Protein AF-A0A8X8WSG0-F1 (afdb_monomer_lite)

Foldseek 3Di:
DVPDPCPPDDDLLSVLLVLLVVLLVLLVVLLVVLVVDPDPVCVPLSVQLNVLSVLLNVLSVVCSVCVVPDDPVNLVVNLVSLVSSLVSLVVSVVSQVVDPPRDDDPSSVVSSVVSSVSSVVSSVSSPDD

Radius of gyration: 15.58 Å; chains: 1; bounding box: 39×28×44 Å

Secondary structure (DSSP, 8-state):
-TTSGGGGS--HHHHHHHHHHHHHHHHHHHHHHHHH---GGGHHHHHHHHHHHHHHHHHHHHHHHHGGG--HHHHHHHHHHHHHHHHHHHHHHHHHHSSTT----HHHHHHHHHHHHHHHHHHHHHT--

pLDDT: mean 85.22, std 12.29, range [49.19, 97.75]

InterPro domains:
  IPR006501 Pectinesterase inhibitor domain [PF04043] (3-109)
  IPR006501 Pectinesterase inhibitor domain [TIGR01614] (2-112)
  IPR035513 Invertase/pectin methylesterase inhibitor domain superfamily [G3DSA:1.20.140.40] (1-128)
  IPR035513 Invertase/pectin methylesterase inhibitor domain superfamily [SSF101148] (2-125)

Structure (mmCIF, N/CA/C/O backbone):
data_AF-A0A8X8WSG0-F1
#
_entry.id   AF-A0A8X8WSG0-F1
#
loop_
_atom_site.group_PDB
_atom_site.id
_atom_site.type_symbol
_atom_site.label_atom_id
_atom_site.label_alt_id
_atom_site.label_comp_id
_atom_site.label_asym_id
_atom_site.label_entity_id
_atom_site.label_seq_id
_atom_site.pdbx_PDB_ins_code
_atom_site.Cartn_x
_atom_site.Cartn_y
_atom_site.Cartn_z
_atom_site.occupancy
_atom_site.B_iso_or_equiv
_atom_site.auth_seq_id
_atom_site.auth_comp_id
_atom_site.auth_asym_id
_atom_site.auth_atom_id
_atom_site.pdbx_PDB_model_num
ATOM 1 N N . MET A 1 1 ? 3.744 -13.559 -6.795 1.00 54.59 1 MET A N 1
ATOM 2 C CA . MET A 1 1 ? 4.193 -13.413 -8.202 1.00 54.59 1 MET A CA 1
ATOM 3 C C . MET A 1 1 ? 4.028 -14.684 -9.024 1.00 54.59 1 MET A C 1
ATOM 5 O O . MET A 1 1 ? 3.449 -14.584 -10.091 1.00 54.59 1 MET A O 1
ATOM 9 N N . ARG A 1 2 ? 4.428 -15.866 -8.525 1.00 54.53 2 ARG A N 1
ATOM 10 C CA . ARG A 1 2 ? 4.221 -17.170 -9.200 1.00 54.53 2 ARG A CA 1
ATOM 11 C C . ARG A 1 2 ? 2.777 -17.494 -9.626 1.00 54.53 2 ARG A C 1
ATOM 13 O O . ARG A 1 2 ? 2.588 -18.362 -10.464 1.00 54.53 2 ARG A O 1
ATOM 20 N N . SER A 1 3 ? 1.783 -16.824 -9.049 1.00 59.84 3 SER A N 1
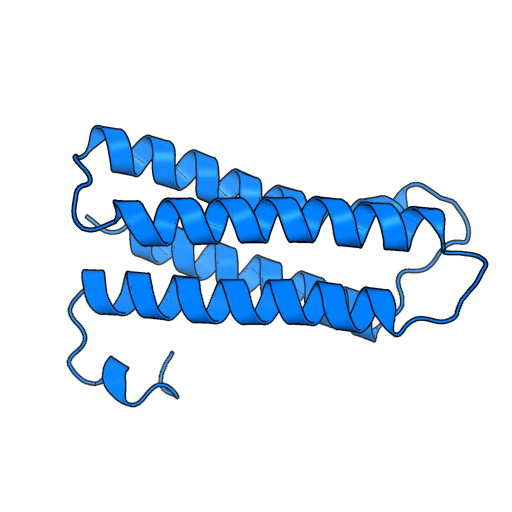ATOM 21 C CA . SER A 1 3 ? 0.363 -17.032 -9.349 1.00 59.84 3 SER A CA 1
ATOM 22 C C . SER A 1 3 ? -0.135 -16.275 -10.588 1.00 59.84 3 SER A C 1
ATOM 24 O O . SER A 1 3 ? -1.262 -16.514 -11.006 1.00 59.84 3 SER A O 1
ATOM 26 N N . ASP A 1 4 ? 0.655 -15.353 -11.159 1.00 51.19 4 ASP A N 1
ATOM 27 C CA . ASP A 1 4 ? 0.292 -14.677 -12.411 1.00 51.19 4 ASP A CA 1
ATOM 28 C C . ASP A 1 4 ? 0.847 -15.485 -13.599 1.00 51.19 4 ASP A C 1
ATOM 30 O O . ASP A 1 4 ? 2.070 -15.639 -13.695 1.00 51.19 4 ASP A O 1
ATOM 34 N N . PRO A 1 5 ? 0.003 -15.993 -14.514 1.00 58.38 5 PRO A N 1
ATOM 35 C CA . PRO A 1 5 ? 0.452 -16.781 -15.664 1.00 58.38 5 PRO A CA 1
ATOM 36 C C . PRO A 1 5 ? 1.382 -16.001 -16.604 1.00 58.38 5 PRO A C 1
ATOM 38 O O . PRO A 1 5 ? 2.162 -16.607 -17.332 1.00 58.38 5 PRO A O 1
ATOM 41 N N . ARG A 1 6 ? 1.380 -14.663 -16.547 1.00 56.78 6 ARG A N 1
ATOM 42 C CA . ARG A 1 6 ? 2.304 -13.812 -17.312 1.00 56.78 6 ARG A CA 1
ATOM 43 C C . ARG A 1 6 ? 3.723 -13.814 -16.747 1.00 56.78 6 ARG A C 1
ATOM 45 O O . ARG A 1 6 ? 4.629 -13.342 -17.414 1.00 56.78 6 ARG A O 1
ATOM 52 N N . SER A 1 7 ? 3.935 -14.336 -15.537 1.00 59.66 7 SER A N 1
ATOM 53 C CA . SER A 1 7 ? 5.243 -14.329 -14.869 1.00 59.66 7 SER A CA 1
ATOM 54 C C . SER A 1 7 ? 6.237 -15.368 -15.401 1.00 59.66 7 SER A C 1
ATOM 56 O O . SER A 1 7 ? 7.412 -15.287 -15.056 1.00 59.66 7 SER A O 1
ATOM 58 N N . HIS A 1 8 ? 5.799 -16.330 -16.226 1.00 49.19 8 HIS A N 1
ATOM 59 C CA . HIS A 1 8 ? 6.638 -17.462 -16.643 1.00 49.19 8 HIS A CA 1
ATOM 60 C C . HIS A 1 8 ? 7.737 -17.081 -17.657 1.00 49.19 8 HIS A C 1
ATOM 62 O O . HIS A 1 8 ? 8.776 -17.730 -17.683 1.00 49.19 8 HIS A O 1
ATOM 68 N N . GLU A 1 9 ? 7.551 -15.985 -18.406 1.00 59.09 9 GLU A N 1
ATOM 69 C CA . GLU A 1 9 ? 8.529 -15.417 -19.360 1.00 59.09 9 GLU A CA 1
ATOM 70 C C . GLU A 1 9 ? 8.612 -13.877 -19.274 1.00 59.09 9 GLU A C 1
ATOM 72 O O . GLU A 1 9 ? 9.043 -13.197 -20.206 1.00 59.09 9 GLU A O 1
ATOM 77 N N . ALA A 1 10 ? 8.153 -13.289 -18.165 1.00 62.22 10 ALA A N 1
ATOM 78 C CA . ALA A 1 10 ? 8.058 -11.839 -18.049 1.00 62.22 10 ALA A CA 1
ATOM 79 C C . ALA A 1 10 ? 9.440 -11.166 -18.096 1.00 62.22 10 ALA A C 1
ATOM 81 O O . ALA A 1 10 ? 10.319 -11.447 -17.279 1.00 62.22 10 ALA A O 1
ATOM 82 N N . THR A 1 11 ? 9.590 -10.194 -19.001 1.00 72.88 11 THR A N 1
ATOM 83 C CA . THR A 1 11 ? 10.676 -9.209 -18.931 1.00 72.88 11 THR A CA 1
ATOM 84 C C . THR A 1 11 ? 10.586 -8.413 -17.626 1.00 72.88 11 THR A C 1
ATOM 86 O O . THR A 1 11 ? 9.517 -8.331 -17.016 1.00 72.88 11 THR A O 1
ATOM 89 N N . LEU A 1 12 ? 11.685 -7.772 -17.210 1.00 73.44 12 LEU A N 1
ATOM 90 C CA . LEU A 1 12 ? 11.694 -6.928 -16.008 1.00 73.44 12 LEU A CA 1
ATOM 91 C C . LEU A 1 12 ? 10.579 -5.866 -16.049 1.00 73.44 12 LEU A C 1
ATOM 93 O O . LEU A 1 12 ? 9.812 -5.768 -15.098 1.00 73.44 12 LEU A O 1
ATOM 97 N N . GLY A 1 13 ? 10.387 -5.195 -17.191 1.00 74.38 13 GLY A N 1
ATOM 98 C CA . GLY A 1 13 ? 9.287 -4.239 -17.377 1.00 74.38 13 GLY A CA 1
ATOM 99 C C . GLY A 1 13 ? 7.889 -4.861 -17.262 1.00 74.38 13 GLY A C 1
ATOM 100 O O . GLY A 1 13 ? 6.969 -4.257 -16.713 1.00 74.38 13 GLY A O 1
ATOM 101 N N . THR A 1 14 ? 7.714 -6.110 -17.704 1.00 81.06 14 THR A N 1
ATOM 102 C CA . THR A 1 14 ? 6.448 -6.838 -17.510 1.00 81.06 14 THR A CA 1
ATOM 103 C C . THR A 1 14 ? 6.225 -7.171 -16.031 1.00 81.06 14 THR A C 1
ATOM 105 O O . THR A 1 14 ? 5.110 -7.024 -15.532 1.00 81.06 14 THR A O 1
ATOM 108 N N . LEU A 1 15 ? 7.276 -7.564 -15.301 1.00 82.62 15 LEU A N 1
ATOM 109 C CA . LEU A 1 15 ? 7.216 -7.800 -13.853 1.00 82.62 15 LEU A CA 1
ATOM 110 C C . LEU A 1 15 ? 6.909 -6.521 -13.065 1.00 82.62 15 LEU A C 1
ATOM 112 O O . LEU A 1 15 ? 6.136 -6.590 -12.111 1.00 82.62 15 LEU A O 1
ATOM 116 N N . GLU A 1 16 ? 7.459 -5.375 -13.470 1.00 83.50 16 GLU A N 1
ATOM 117 C CA . GLU A 1 16 ? 7.169 -4.058 -12.883 1.00 83.50 16 GLU A CA 1
ATOM 118 C C . GLU A 1 16 ? 5.695 -3.667 -13.069 1.00 83.50 16 GLU A C 1
ATOM 120 O O . GLU A 1 16 ? 5.013 -3.276 -12.124 1.00 83.50 16 GLU A O 1
ATOM 125 N N . GLN A 1 17 ? 5.145 -3.851 -14.270 1.00 85.50 17 GLN A N 1
ATOM 126 C CA . GLN A 1 17 ? 3.729 -3.567 -14.530 1.00 85.50 17 GLN A CA 1
ATOM 127 C C . GLN A 1 17 ? 2.790 -4.509 -13.760 1.00 85.50 17 GLN A C 1
ATOM 129 O O . GLN A 1 17 ? 1.756 -4.088 -13.221 1.00 85.50 17 GLN A O 1
ATOM 134 N N . ILE A 1 18 ? 3.150 -5.794 -13.678 1.00 88.38 18 ILE A N 1
ATOM 135 C CA . ILE A 1 18 ? 2.407 -6.785 -12.891 1.00 88.38 18 ILE A CA 1
ATOM 136 C C . ILE A 1 18 ? 2.450 -6.419 -11.405 1.00 88.38 18 ILE A C 1
ATOM 138 O O . ILE A 1 18 ? 1.403 -6.409 -10.754 1.00 88.38 18 ILE A O 1
ATOM 142 N N . SER A 1 19 ? 3.626 -6.089 -10.864 1.00 91.12 19 SER A N 1
ATOM 143 C CA . SER A 1 19 ? 3.789 -5.761 -9.445 1.00 91.12 19 SER A CA 1
ATOM 144 C C . SER A 1 19 ? 2.981 -4.526 -9.057 1.00 91.12 19 SER A C 1
ATOM 146 O O . SER A 1 19 ? 2.260 -4.569 -8.061 1.00 91.12 19 SER A O 1
ATOM 148 N N . ILE A 1 20 ? 2.993 -3.474 -9.880 1.00 92.19 20 ILE A N 1
ATOM 149 C CA . ILE A 1 20 ? 2.201 -2.255 -9.652 1.00 92.19 20 ILE A CA 1
ATOM 150 C C . ILE A 1 20 ? 0.712 -2.541 -9.689 1.00 92.19 20 ILE A C 1
ATOM 152 O O . ILE A 1 20 ? -0.045 -2.024 -8.866 1.00 92.19 20 ILE A O 1
ATOM 156 N N . THR A 1 21 ? 0.273 -3.378 -10.627 1.00 94.00 21 THR A N 1
ATOM 157 C CA . THR A 1 21 ? -1.135 -3.768 -10.713 1.00 94.00 21 THR A CA 1
ATOM 158 C C . THR A 1 21 ? -1.573 -4.490 -9.442 1.00 94.00 21 THR A C 1
ATOM 160 O O . THR A 1 21 ? -2.611 -4.14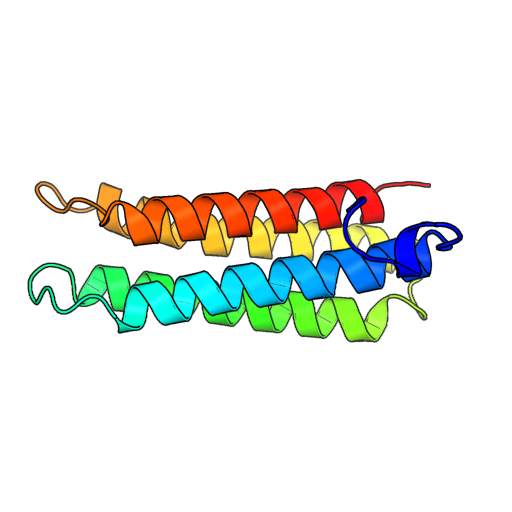5 -8.875 1.00 94.00 21 THR A O 1
ATOM 163 N N . ILE A 1 22 ? -0.766 -5.439 -8.962 1.00 93.81 22 ILE A N 1
ATOM 164 C CA . ILE A 1 22 ? -1.035 -6.190 -7.731 1.00 93.81 22 ILE A CA 1
ATOM 165 C C . ILE A 1 22 ? -1.039 -5.256 -6.512 1.00 93.81 22 ILE A C 1
ATOM 167 O O . ILE A 1 22 ? -1.993 -5.281 -5.735 1.00 93.81 22 ILE A O 1
ATOM 171 N N . ALA A 1 23 ? -0.029 -4.392 -6.369 1.00 95.94 23 ALA A N 1
ATOM 172 C CA . ALA A 1 23 ? 0.049 -3.424 -5.277 1.00 95.94 23 ALA A CA 1
ATOM 173 C C . ALA A 1 23 ? -1.172 -2.495 -5.267 1.00 95.94 23 ALA A C 1
ATOM 175 O O . ALA A 1 23 ? -1.819 -2.322 -4.239 1.00 95.94 23 ALA A O 1
ATOM 176 N N . LYS A 1 24 ? -1.573 -1.975 -6.431 1.00 96.56 24 LYS A N 1
ATOM 177 C CA . LYS A 1 24 ? -2.754 -1.114 -6.556 1.00 96.56 24 LYS A CA 1
ATOM 178 C C . LYS A 1 24 ? -4.041 -1.823 -6.147 1.00 96.56 24 LYS A C 1
ATOM 180 O O . LYS A 1 24 ? -4.894 -1.210 -5.508 1.00 96.56 24 LYS A O 1
ATOM 185 N N . VAL A 1 25 ? -4.213 -3.086 -6.536 1.00 97.25 25 VAL A N 1
ATOM 186 C CA . VAL A 1 25 ? -5.376 -3.884 -6.122 1.00 97.25 25 VAL A CA 1
ATOM 187 C C . VAL A 1 25 ? -5.393 -4.055 -4.605 1.00 97.25 25 VAL A C 1
ATOM 189 O O . VAL A 1 25 ? -6.447 -3.875 -4.001 1.00 97.25 25 VAL A O 1
ATOM 192 N N . ALA A 1 26 ? -4.243 -4.317 -3.984 1.00 97.69 26 ALA A N 1
ATOM 193 C CA . ALA A 1 26 ? -4.148 -4.433 -2.533 1.00 97.69 26 ALA A CA 1
ATOM 194 C C . ALA A 1 26 ? -4.495 -3.120 -1.817 1.00 97.69 26 ALA A C 1
ATOM 196 O O . ALA A 1 26 ? -5.337 -3.135 -0.927 1.00 97.69 26 ALA A O 1
ATOM 197 N N . VAL A 1 27 ? -3.958 -1.977 -2.260 1.00 97.62 27 VAL A N 1
ATOM 198 C CA . VAL A 1 27 ? -4.298 -0.669 -1.665 1.00 97.62 27 VAL A CA 1
ATOM 199 C C . VAL A 1 27 ? -5.792 -0.353 -1.829 1.00 97.62 27 VAL A C 1
ATOM 201 O O . VAL A 1 27 ? -6.442 0.125 -0.901 1.00 97.62 27 VAL A O 1
ATOM 204 N N . LYS A 1 28 ? -6.387 -0.670 -2.988 1.00 97.75 28 LYS A N 1
ATOM 205 C CA . LYS A 1 28 ? -7.842 -0.547 -3.190 1.00 97.75 28 LYS A CA 1
ATOM 206 C C . LYS A 1 28 ? -8.633 -1.451 -2.248 1.00 97.75 28 LYS A C 1
ATOM 208 O O . LYS A 1 28 ? -9.693 -1.046 -1.777 1.00 97.75 28 LYS A O 1
ATOM 213 N N . ASN A 1 29 ? -8.135 -2.654 -1.975 1.00 96.88 29 ASN A N 1
ATOM 214 C CA . ASN A 1 29 ? -8.752 -3.547 -1.007 1.00 96.88 29 ASN A CA 1
ATOM 215 C C . ASN A 1 29 ? -8.720 -2.941 0.401 1.00 96.88 29 ASN A C 1
ATOM 217 O O . ASN A 1 29 ? -9.751 -2.937 1.061 1.00 96.88 29 ASN A O 1
ATOM 221 N N . THR A 1 30 ? -7.605 -2.333 0.817 1.00 96.69 30 THR A N 1
ATOM 222 C CA . THR A 1 30 ? -7.514 -1.594 2.089 1.00 96.69 30 THR A CA 1
ATOM 223 C C . THR A 1 30 ? -8.575 -0.496 2.180 1.00 96.69 30 THR A C 1
ATOM 225 O O . THR A 1 30 ? -9.285 -0.413 3.177 1.00 96.69 30 THR A O 1
ATOM 228 N N . VAL A 1 31 ? -8.778 0.288 1.111 1.00 96.25 31 VAL A N 1
ATOM 229 C CA . VAL A 1 31 ? -9.855 1.298 1.049 1.00 96.25 31 VAL A CA 1
ATOM 230 C C . VAL A 1 31 ? -11.244 0.664 1.181 1.00 96.25 31 VAL A C 1
ATOM 232 O O . VAL A 1 31 ? -12.118 1.227 1.837 1.00 96.25 31 VAL A O 1
ATOM 235 N N . ASN A 1 32 ? -11.481 -0.487 0.554 1.00 95.69 32 ASN A N 1
ATOM 236 C CA . ASN A 1 32 ? -12.772 -1.171 0.638 1.00 95.69 32 ASN A CA 1
ATOM 237 C C . ASN A 1 32 ? -13.033 -1.731 2.041 1.00 95.69 32 ASN A C 1
ATOM 239 O O . ASN A 1 32 ? -14.148 -1.594 2.540 1.00 95.69 32 ASN A O 1
ATOM 243 N N . VAL A 1 33 ? -12.013 -2.299 2.689 1.00 94.50 33 VAL A N 1
ATOM 244 C CA . VAL A 1 33 ? -12.094 -2.751 4.083 1.00 94.50 33 VAL A CA 1
ATOM 245 C C . VAL A 1 33 ? -12.372 -1.563 5.003 1.00 94.50 33 VAL A C 1
ATOM 247 O O . VAL A 1 33 ? -13.323 -1.622 5.779 1.00 94.50 33 VAL A O 1
ATOM 250 N N . ALA A 1 34 ? -11.648 -0.450 4.840 1.00 92.44 34 ALA A N 1
ATOM 251 C CA . ALA A 1 34 ? -11.875 0.787 5.590 1.00 92.44 34 ALA A CA 1
ATOM 252 C C . ALA A 1 34 ? -13.335 1.262 5.489 1.00 92.44 34 ALA A C 1
ATOM 254 O O . ALA A 1 34 ? -13.975 1.523 6.501 1.00 92.44 34 ALA A O 1
ATOM 255 N N . LYS A 1 35 ? -13.904 1.278 4.275 1.00 91.25 35 LYS A N 1
ATOM 256 C CA . LYS A 1 35 ? -15.317 1.633 4.040 1.00 91.25 35 LYS A CA 1
ATOM 257 C C . LYS A 1 35 ? -16.319 0.663 4.668 1.00 91.25 35 LYS A C 1
ATOM 259 O O . LYS A 1 35 ? -17.458 1.046 4.914 1.00 91.25 35 LYS A O 1
ATOM 264 N N . SER A 1 36 ? -15.940 -0.603 4.833 1.00 90.94 36 SER A N 1
ATOM 265 C CA . SER A 1 36 ? -16.828 -1.644 5.362 1.00 90.94 36 SER A CA 1
ATOM 266 C C . SER A 1 36 ? -16.949 -1.612 6.887 1.00 90.94 36 SER A C 1
ATOM 268 O O . SER A 1 36 ? -17.902 -2.170 7.437 1.00 90.94 36 SER A O 1
ATOM 270 N N . ILE A 1 37 ? -16.017 -0.937 7.565 1.00 88.75 37 ILE A N 1
ATOM 271 C CA . ILE A 1 37 ? -16.027 -0.778 9.016 1.00 88.75 37 ILE A CA 1
ATOM 272 C C . ILE A 1 37 ? -17.135 0.207 9.397 1.00 88.75 37 ILE A C 1
ATOM 274 O O . ILE A 1 37 ? -17.158 1.354 8.959 1.00 88.75 37 ILE A O 1
ATOM 278 N N . LYS A 1 38 ? -18.074 -0.263 10.222 1.00 74.44 38 LYS A N 1
ATOM 279 C CA . LYS A 1 38 ? -19.243 0.505 10.689 1.00 74.44 38 LYS A CA 1
ATOM 280 C C . LYS A 1 38 ? -19.037 1.170 12.054 1.00 74.44 38 LYS A C 1
ATOM 282 O O . LYS A 1 38 ? -19.995 1.683 12.625 1.00 74.44 38 LYS A O 1
ATOM 287 N N . ASP A 1 39 ? -17.827 1.104 12.596 1.00 72.12 39 ASP A N 1
ATOM 288 C CA . ASP A 1 39 ? -17.521 1.612 13.929 1.00 72.12 39 ASP A CA 1
ATOM 289 C C . ASP A 1 39 ? -17.450 3.146 13.932 1.00 72.12 39 ASP A C 1
ATOM 291 O O . ASP A 1 39 ? -16.615 3.744 13.252 1.00 72.12 39 ASP A O 1
ATOM 295 N N . LEU A 1 40 ? -18.350 3.776 14.694 1.00 64.62 40 LEU A N 1
ATOM 296 C CA . LEU A 1 40 ? -18.458 5.232 14.803 1.00 64.62 40 LEU A CA 1
ATOM 297 C C . LEU A 1 40 ? -17.288 5.853 15.578 1.00 64.62 40 LEU A C 1
ATOM 299 O O . LEU A 1 40 ? -16.987 7.027 15.357 1.00 64.62 40 LEU A O 1
ATOM 303 N N . ASN A 1 41 ? -16.620 5.077 16.439 1.00 72.88 41 ASN A N 1
ATOM 304 C CA . ASN A 1 41 ? -15.509 5.576 17.249 1.00 72.88 41 ASN A CA 1
ATOM 305 C C . ASN A 1 41 ? -14.260 5.857 16.405 1.00 72.88 41 ASN A C 1
ATOM 307 O O . ASN A 1 41 ? -13.511 6.761 16.732 1.00 72.88 41 ASN A O 1
ATOM 311 N N . ASN A 1 42 ? -14.104 5.158 15.277 1.00 74.12 42 ASN A N 1
ATOM 312 C CA . ASN A 1 42 ? -12.911 5.205 14.426 1.00 74.12 42 ASN A CA 1
ATOM 313 C C . ASN A 1 42 ? -13.097 6.052 13.147 1.00 74.12 42 ASN A C 1
ATOM 315 O O . ASN A 1 42 ? -12.407 5.870 12.140 1.00 74.12 42 ASN A O 1
ATOM 319 N N . THR A 1 43 ? -14.112 6.921 13.104 1.00 81.62 43 THR A N 1
ATOM 320 C CA . THR A 1 43 ? -14.510 7.616 11.863 1.00 81.62 43 THR A CA 1
ATOM 321 C C . THR A 1 43 ? -13.436 8.568 11.326 1.00 81.62 43 THR A C 1
ATOM 323 O O . THR A 1 43 ? -13.326 8.735 10.106 1.00 81.62 43 THR A O 1
ATOM 326 N N . GLY A 1 44 ? -12.619 9.161 12.202 1.00 88.50 44 GLY A N 1
ATOM 327 C CA . GLY A 1 44 ? -11.509 10.032 11.816 1.00 88.50 44 GLY A CA 1
ATOM 328 C C . GLY A 1 44 ? -10.347 9.248 11.207 1.00 88.50 44 GLY A C 1
ATOM 329 O O . GLY A 1 44 ? -9.872 9.569 10.117 1.00 88.50 44 GLY A O 1
ATOM 330 N N . GLU A 1 45 ? -9.953 8.170 11.866 1.00 90.75 45 GLU A N 1
ATOM 331 C CA . GLU A 1 45 ? -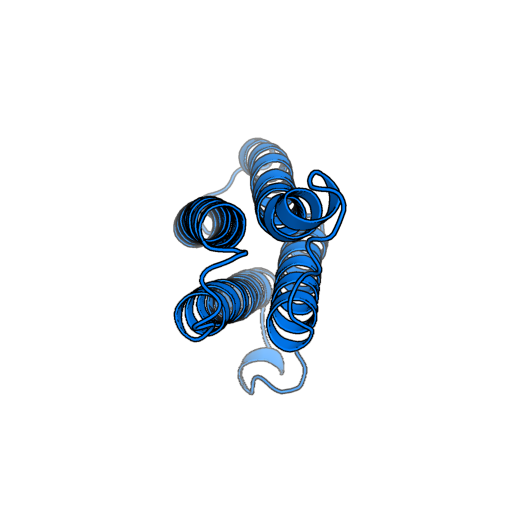8.833 7.288 11.540 1.00 90.75 45 GLU A CA 1
ATOM 332 C C . GLU A 1 45 ? -9.117 6.545 10.235 1.00 90.75 45 GLU A C 1
ATOM 334 O O . GLU A 1 45 ? -8.279 6.505 9.332 1.00 90.75 45 GLU A O 1
ATOM 339 N N . ILE A 1 46 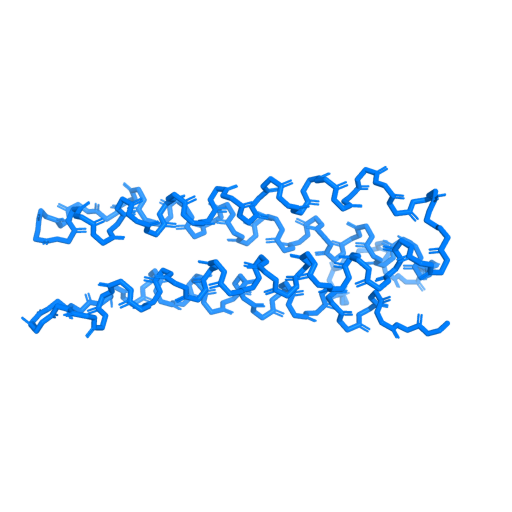? -10.349 6.049 10.070 1.00 92.00 46 ILE A N 1
ATOM 340 C CA . ILE A 1 46 ? -10.828 5.447 8.820 1.00 92.00 46 ILE A CA 1
ATOM 341 C C . ILE A 1 46 ? -10.749 6.462 7.672 1.00 92.00 46 ILE A C 1
ATOM 343 O O . ILE A 1 46 ? -10.290 6.122 6.577 1.00 92.00 46 ILE A O 1
ATOM 347 N N . SER A 1 47 ? -11.150 7.715 7.907 1.00 92.06 47 SER A N 1
ATOM 348 C CA . SER A 1 47 ? -11.082 8.781 6.898 1.00 92.06 47 SER A CA 1
ATOM 349 C C . SER A 1 47 ? -9.637 9.100 6.499 1.00 92.06 47 SER A C 1
ATOM 351 O O . SER A 1 47 ? -9.325 9.180 5.304 1.00 92.06 47 SER A O 1
ATOM 353 N N . VAL A 1 48 ? -8.729 9.206 7.477 1.00 93.56 48 VAL A N 1
ATOM 354 C CA . VAL A 1 48 ? -7.289 9.381 7.236 1.00 93.56 48 VAL A CA 1
ATOM 355 C C . VAL A 1 48 ? -6.744 8.208 6.430 1.00 93.56 48 VAL A C 1
ATOM 357 O O . VAL A 1 48 ? -6.156 8.438 5.372 1.00 93.56 48 VAL A O 1
ATOM 360 N N . CYS A 1 49 ? -7.013 6.972 6.858 1.00 94.12 49 CYS A N 1
ATOM 361 C CA . CYS A 1 49 ? -6.582 5.758 6.173 1.00 94.12 49 CYS A CA 1
ATOM 362 C C . CYS A 1 49 ? -7.037 5.733 4.706 1.00 94.12 49 CYS A C 1
ATOM 364 O O . CYS A 1 49 ? -6.237 5.502 3.796 1.00 94.12 49 CYS A O 1
ATOM 366 N N . MET A 1 50 ? -8.311 6.038 4.444 1.00 94.94 50 MET A N 1
ATOM 367 C CA . MET A 1 50 ? -8.837 6.117 3.082 1.00 94.94 50 MET A CA 1
ATOM 368 C C . MET A 1 50 ? -8.135 7.198 2.255 1.00 94.94 50 MET A C 1
ATOM 370 O O . MET A 1 50 ? -7.814 6.964 1.088 1.00 94.94 50 MET A O 1
ATOM 374 N N . LYS A 1 51 ? -7.885 8.376 2.838 1.00 96.31 51 LYS A N 1
ATOM 375 C CA . LYS A 1 51 ? -7.206 9.486 2.159 1.00 96.31 51 LYS A CA 1
ATOM 376 C C . LYS A 1 51 ? -5.785 9.102 1.752 1.00 96.31 51 LYS A C 1
ATOM 378 O O . LYS A 1 51 ? -5.436 9.253 0.583 1.00 96.31 51 LYS A O 1
ATOM 383 N N . VAL A 1 52 ? -4.987 8.580 2.679 1.00 97.19 52 VAL A N 1
ATOM 384 C CA . VAL A 1 52 ? -3.588 8.213 2.406 1.00 97.19 52 VAL A CA 1
ATOM 385 C C . VAL A 1 52 ? -3.485 7.021 1.448 1.00 97.19 52 VAL A C 1
ATOM 387 O O . VAL A 1 52 ? -2.653 7.034 0.543 1.00 97.19 52 VAL A O 1
ATOM 390 N N . CYS A 1 53 ? -4.403 6.052 1.529 1.00 97.06 53 CYS A N 1
ATOM 391 C CA . CYS A 1 53 ? -4.473 4.959 0.556 1.00 97.06 53 CYS A CA 1
ATOM 392 C C . CYS A 1 53 ? -4.835 5.450 -0.857 1.00 97.06 53 CYS A C 1
ATOM 394 O O . CYS A 1 53 ? -4.282 4.955 -1.837 1.00 97.06 53 CYS A O 1
ATOM 396 N N . ASN A 1 54 ? -5.725 6.440 -0.997 1.00 97.31 54 ASN A N 1
ATOM 397 C CA . ASN A 1 54 ? -6.022 7.029 -2.308 1.00 97.31 54 ASN A CA 1
ATOM 398 C C . ASN A 1 54 ? -4.805 7.758 -2.899 1.00 97.31 54 ASN A C 1
ATOM 400 O O . ASN A 1 54 ? -4.523 7.587 -4.082 1.00 97.31 54 ASN A O 1
ATOM 404 N N . ILE A 1 55 ? -4.028 8.470 -2.076 1.00 96.81 55 ILE A N 1
ATOM 405 C CA . ILE A 1 55 ? -2.765 9.087 -2.518 1.00 96.81 55 ILE A CA 1
ATOM 406 C C . ILE A 1 55 ? -1.785 8.011 -3.016 1.00 96.81 55 ILE A C 1
ATOM 408 O O . ILE A 1 55 ? -1.198 8.152 -4.089 1.00 96.81 55 ILE A O 1
ATOM 412 N N . ALA A 1 56 ? -1.647 6.897 -2.291 1.00 96.88 56 ALA A N 1
ATOM 413 C CA . ALA A 1 56 ? -0.814 5.777 -2.729 1.00 96.88 56 ALA A CA 1
ATOM 414 C C . ALA A 1 56 ? -1.303 5.159 -4.058 1.00 96.88 56 ALA A C 1
ATOM 416 O O . ALA A 1 56 ? -0.489 4.805 -4.912 1.00 96.88 56 ALA A O 1
ATOM 417 N N . ILE A 1 57 ? -2.621 5.070 -4.283 1.00 97.50 57 ILE A N 1
ATOM 418 C CA . ILE A 1 57 ? -3.195 4.629 -5.568 1.00 97.50 57 ILE A CA 1
ATOM 419 C C . ILE A 1 57 ? -2.808 5.582 -6.703 1.00 97.50 57 ILE A C 1
ATOM 421 O O . ILE A 1 57 ? -2.449 5.116 -7.788 1.00 97.50 57 ILE A O 1
ATOM 425 N N . ASP A 1 58 ? -2.875 6.892 -6.473 1.00 95.81 58 ASP A N 1
ATOM 426 C CA . ASP A 1 58 ? -2.521 7.899 -7.475 1.00 95.81 58 ASP A CA 1
ATOM 427 C C . ASP A 1 58 ? -1.038 7.826 -7.844 1.00 95.81 58 ASP A C 1
ATOM 429 O O . ASP A 1 58 ? -0.699 7.830 -9.031 1.00 95.81 58 ASP A O 1
ATOM 433 N N . ILE A 1 59 ? -0.165 7.631 -6.852 1.00 94.12 59 ILE A N 1
ATOM 434 C CA . ILE A 1 59 ? 1.262 7.371 -7.069 1.00 94.12 59 ILE A CA 1
ATOM 435 C C . ILE A 1 59 ? 1.466 6.122 -7.932 1.00 94.12 59 ILE A C 1
ATOM 437 O O . ILE A 1 59 ? 2.138 6.189 -8.962 1.00 94.12 59 ILE A O 1
ATOM 441 N N . LEU A 1 60 ? 0.858 4.990 -7.561 1.00 94.06 60 LEU A N 1
ATOM 442 C CA . LEU A 1 60 ? 0.998 3.734 -8.304 1.00 94.06 60 LEU A CA 1
ATOM 443 C C . LEU A 1 60 ? 0.482 3.859 -9.746 1.00 94.06 60 LEU A C 1
ATOM 445 O O . LEU A 1 60 ? 1.052 3.274 -10.666 1.00 94.06 60 LEU A O 1
ATOM 449 N N . ASN A 1 61 ? -0.581 4.636 -9.971 1.00 93.44 61 ASN A N 1
ATOM 450 C CA . ASN A 1 61 ? -1.069 4.932 -11.317 1.00 93.44 61 ASN A CA 1
ATOM 451 C C . ASN A 1 61 ? -0.098 5.815 -12.109 1.00 93.44 61 ASN A C 1
ATOM 453 O O . ASN A 1 61 ? 0.057 5.596 -13.310 1.00 93.44 61 ASN A O 1
ATOM 457 N N . SER A 1 62 ? 0.520 6.808 -11.467 1.00 90.25 62 SER A N 1
ATOM 458 C CA . SER A 1 62 ? 1.504 7.691 -12.098 1.00 90.25 62 SER A CA 1
ATOM 459 C C . SER A 1 62 ? 2.734 6.901 -12.543 1.00 90.25 62 SER A C 1
ATOM 461 O O . SER A 1 62 ? 3.055 6.881 -13.730 1.00 90.25 62 SER A O 1
ATOM 463 N N . VAL A 1 63 ? 3.330 6.138 -11.621 1.00 88.44 63 VAL A N 1
ATOM 464 C CA . VAL A 1 63 ? 4.494 5.278 -11.887 1.00 88.44 63 VAL A CA 1
ATOM 465 C C . VAL A 1 63 ? 4.183 4.242 -12.971 1.00 88.44 63 VAL A C 1
ATOM 467 O O . VAL A 1 63 ? 4.958 4.061 -13.909 1.00 88.44 63 VAL A O 1
ATOM 470 N N . GLY A 1 64 ? 3.001 3.619 -12.908 1.00 87.31 64 GLY A N 1
ATOM 471 C CA . GLY A 1 64 ? 2.530 2.670 -13.919 1.00 87.31 64 GLY A CA 1
ATOM 472 C C . GLY A 1 64 ? 2.536 3.227 -15.349 1.00 87.31 64 GLY A C 1
ATOM 473 O O . GLY A 1 64 ? 2.825 2.491 -16.292 1.00 87.31 64 GLY A O 1
ATOM 474 N N . LYS A 1 65 ? 2.240 4.522 -15.527 1.00 85.69 65 LYS A N 1
ATOM 475 C CA . LYS A 1 65 ? 2.197 5.178 -16.845 1.00 85.69 65 LYS A CA 1
ATOM 476 C C . LYS A 1 65 ? 3.580 5.535 -17.383 1.00 85.69 65 LYS A C 1
ATOM 478 O O . LYS A 1 65 ? 3.752 5.578 -18.597 1.00 85.69 65 LYS A O 1
ATOM 483 N N . THR A 1 66 ? 4.537 5.822 -16.507 1.00 81.19 66 THR A N 1
ATOM 484 C CA . THR A 1 66 ? 5.830 6.397 -16.900 1.00 81.19 66 THR A CA 1
ATOM 4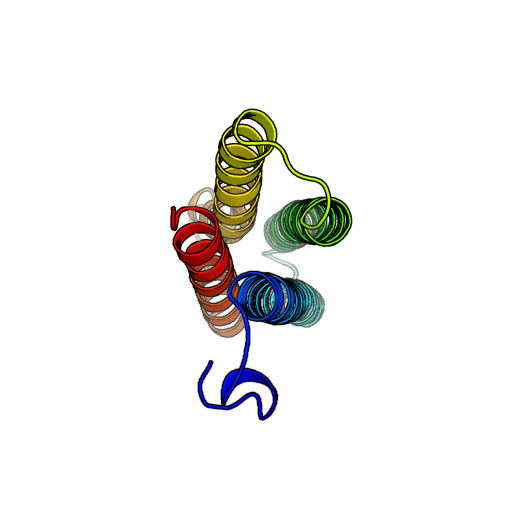85 C C . THR A 1 66 ? 6.946 5.365 -17.040 1.00 81.19 66 THR A C 1
ATOM 487 O O . THR A 1 66 ? 7.914 5.646 -17.737 1.00 81.19 66 THR A O 1
ATOM 490 N N . LEU A 1 67 ? 6.791 4.153 -16.491 1.00 77.50 67 LEU A N 1
ATOM 491 C CA . LEU A 1 67 ? 7.807 3.082 -16.495 1.00 77.50 67 LEU A CA 1
ATOM 492 C C . LEU A 1 67 ? 8.516 2.827 -17.826 1.00 77.50 67 LEU A C 1
ATOM 494 O O . LEU A 1 67 ? 9.733 2.685 -17.854 1.00 77.50 67 LEU A O 1
ATOM 498 N N . ASN A 1 68 ? 7.779 2.796 -18.936 1.00 70.88 68 ASN A N 1
ATOM 499 C CA . ASN A 1 68 ? 8.354 2.460 -20.244 1.00 70.88 68 ASN A CA 1
ATOM 500 C C . ASN A 1 68 ? 9.158 3.611 -20.878 1.00 70.88 68 ASN A C 1
ATOM 502 O O . ASN A 1 68 ? 9.700 3.450 -21.969 1.00 70.88 68 ASN A O 1
ATOM 506 N N . HIS A 1 69 ? 9.215 4.770 -20.221 1.00 70.56 69 HIS A N 1
ATOM 507 C CA . HIS A 1 69 ? 9.834 5.993 -20.731 1.00 70.56 69 HIS A CA 1
ATOM 508 C C . HIS A 1 69 ? 10.894 6.568 -19.781 1.00 70.56 69 HIS A C 1
ATOM 510 O O . HIS A 1 69 ? 11.380 7.670 -20.019 1.00 70.56 69 HIS A O 1
ATOM 516 N N . MET A 1 70 ? 11.252 5.842 -18.717 1.00 73.50 70 MET A N 1
ATOM 517 C CA . MET A 1 70 ? 12.143 6.344 -17.673 1.00 73.50 70 MET A CA 1
ATOM 518 C C . MET A 1 70 ? 13.620 6.299 -18.070 1.00 73.50 70 MET A C 1
ATOM 520 O O . MET A 1 70 ? 14.164 5.262 -18.455 1.00 73.50 70 MET A O 1
ATOM 524 N N . THR A 1 71 ? 14.292 7.429 -17.885 1.00 71.25 71 THR A N 1
ATOM 525 C CA . THR A 1 71 ? 15.747 7.522 -17.780 1.00 71.25 71 THR A CA 1
ATOM 526 C C . THR A 1 71 ? 16.222 7.017 -16.411 1.00 71.25 71 THR A C 1
ATOM 528 O O . THR A 1 71 ? 15.431 6.727 -15.514 1.00 71.25 71 THR A O 1
ATOM 531 N N . LYS A 1 72 ? 17.541 6.926 -16.204 1.00 68.56 72 LYS A N 1
ATOM 532 C CA . LYS A 1 72 ? 18.102 6.557 -14.894 1.00 68.56 72 LYS A CA 1
ATOM 533 C C . LYS A 1 72 ? 17.723 7.553 -13.785 1.00 68.56 72 LYS A C 1
ATOM 535 O O . LYS A 1 72 ? 17.466 7.121 -12.672 1.00 68.56 72 LYS A O 1
ATOM 540 N N . MET A 1 73 ? 17.659 8.850 -14.094 1.00 61.66 73 MET A N 1
ATOM 541 C CA . MET A 1 73 ? 17.240 9.885 -13.139 1.00 61.66 73 MET A CA 1
ATOM 542 C C . MET A 1 73 ? 15.768 9.704 -12.740 1.00 61.66 73 MET A C 1
ATOM 544 O O . MET A 1 73 ? 15.438 9.776 -11.562 1.00 61.66 73 MET A O 1
ATOM 548 N N . ASP A 1 74 ? 14.913 9.335 -13.699 1.00 78.50 74 ASP A N 1
ATOM 549 C CA . ASP A 1 74 ? 13.501 9.037 -13.430 1.00 78.50 74 ASP A CA 1
ATOM 550 C C . ASP A 1 74 ? 13.323 7.791 -12.546 1.00 78.50 74 ASP A C 1
ATOM 552 O O . ASP A 1 74 ? 12.336 7.685 -11.820 1.00 78.50 74 ASP A O 1
ATOM 556 N N . LYS A 1 75 ? 14.280 6.847 -12.569 1.00 77.31 75 LYS A N 1
ATOM 557 C CA . LYS A 1 75 ? 14.256 5.673 -11.681 1.00 77.31 75 LYS A CA 1
ATOM 558 C C . LYS A 1 75 ? 14.502 6.040 -10.217 1.00 77.31 75 LYS A C 1
ATOM 560 O O . LYS A 1 75 ? 13.841 5.466 -9.355 1.00 77.31 75 LYS A O 1
ATOM 565 N N . ASP A 1 76 ? 15.409 6.970 -9.927 1.00 81.44 76 ASP A N 1
ATOM 566 C CA . ASP A 1 76 ? 15.676 7.407 -8.549 1.00 81.44 76 ASP A CA 1
ATOM 567 C C . ASP A 1 76 ? 14.466 8.177 -7.987 1.00 81.44 76 ASP A C 1
ATOM 569 O O . ASP A 1 76 ? 13.981 7.874 -6.892 1.00 81.44 76 ASP A O 1
ATOM 573 N N . ASP A 1 77 ? 13.882 9.075 -8.786 1.00 84.12 77 ASP A N 1
ATOM 574 C CA . ASP A 1 77 ? 12.638 9.772 -8.435 1.00 84.12 77 ASP A CA 1
ATOM 575 C C . ASP A 1 77 ? 11.461 8.799 -8.266 1.00 84.12 77 ASP A C 1
ATOM 577 O O . ASP A 1 77 ? 10.657 8.926 -7.334 1.00 84.12 77 ASP A O 1
ATOM 581 N N . MET A 1 78 ? 11.368 7.771 -9.115 1.00 84.75 78 MET A N 1
ATOM 582 C CA . MET A 1 78 ? 10.379 6.703 -8.968 1.00 84.75 78 MET A CA 1
ATOM 583 C C . MET A 1 78 ? 10.550 5.962 -7.638 1.00 84.75 78 MET A C 1
ATOM 585 O O . MET A 1 78 ? 9.551 5.693 -6.971 1.00 84.75 78 MET A O 1
ATOM 589 N N . GLN A 1 79 ? 11.778 5.640 -7.225 1.00 86.94 79 GLN A N 1
ATOM 590 C CA . GLN A 1 79 ? 12.031 4.959 -5.952 1.00 86.94 79 GLN A CA 1
ATOM 591 C C . GLN A 1 79 ? 11.597 5.808 -4.755 1.00 86.94 79 GLN A C 1
ATOM 593 O O . GLN A 1 79 ? 10.952 5.290 -3.838 1.00 86.94 79 GLN A O 1
ATOM 598 N N . ILE A 1 80 ? 11.883 7.112 -4.779 1.00 88.94 80 ILE A N 1
ATOM 599 C CA . ILE A 1 80 ? 11.416 8.056 -3.753 1.00 88.94 80 ILE A CA 1
ATOM 600 C C . ILE A 1 80 ? 9.885 8.082 -3.727 1.00 88.94 80 ILE A C 1
ATOM 602 O O . ILE A 1 80 ? 9.271 7.953 -2.667 1.00 88.94 80 ILE A O 1
ATOM 606 N N . THR A 1 81 ? 9.259 8.176 -4.900 1.00 90.38 81 THR A N 1
ATOM 607 C CA . THR A 1 81 ? 7.799 8.245 -5.025 1.00 90.38 81 THR A CA 1
ATOM 608 C C . THR A 1 81 ? 7.130 6.959 -4.517 1.00 90.38 81 THR A C 1
ATOM 610 O O . THR A 1 81 ? 6.170 7.017 -3.749 1.00 90.38 81 THR A O 1
ATOM 613 N N . LEU A 1 82 ? 7.656 5.784 -4.880 1.00 91.06 82 LEU A N 1
ATOM 614 C CA . LEU A 1 82 ? 7.169 4.480 -4.413 1.00 91.06 82 LEU A CA 1
ATOM 615 C C . LEU A 1 82 ? 7.375 4.284 -2.907 1.00 91.06 82 LEU A C 1
ATOM 617 O O . LEU A 1 82 ? 6.490 3.749 -2.238 1.00 91.06 82 LEU A O 1
ATOM 621 N N . SER A 1 83 ? 8.499 4.754 -2.363 1.00 92.44 83 SER A N 1
ATOM 622 C CA . SER A 1 83 ? 8.732 4.767 -0.914 1.00 92.44 83 SER A CA 1
ATOM 623 C C . SER A 1 83 ? 7.690 5.635 -0.209 1.00 92.44 83 SER A C 1
ATOM 625 O O . SER A 1 83 ? 7.104 5.210 0.783 1.00 92.44 83 SER A O 1
ATOM 627 N N . GLY A 1 84 ? 7.366 6.800 -0.781 1.00 92.25 84 GLY A N 1
ATOM 628 C CA . GLY A 1 84 ? 6.276 7.655 -0.317 1.00 92.25 84 GLY A CA 1
ATOM 629 C C . GLY A 1 84 ? 4.920 6.944 -0.314 1.00 92.25 84 GLY A C 1
ATOM 630 O O . GLY A 1 84 ? 4.190 7.039 0.668 1.00 92.25 84 GLY A O 1
ATOM 631 N N . ALA A 1 85 ? 4.591 6.172 -1.356 1.00 94.75 85 ALA A N 1
ATOM 632 C CA . ALA A 1 85 ? 3.359 5.378 -1.377 1.00 94.75 85 ALA A CA 1
ATOM 633 C C . ALA A 1 85 ? 3.301 4.346 -0.242 1.00 94.75 85 ALA A C 1
ATOM 635 O O . ALA A 1 85 ? 2.251 4.203 0.382 1.00 94.75 85 ALA A O 1
ATOM 636 N N . ALA A 1 86 ? 4.406 3.654 0.054 1.00 94.31 86 ALA A N 1
ATOM 637 C CA . ALA A 1 86 ? 4.462 2.722 1.179 1.00 94.31 86 ALA A CA 1
ATOM 638 C C . ALA A 1 86 ? 4.247 3.453 2.513 1.00 94.31 86 ALA A C 1
ATOM 640 O O . ALA A 1 86 ? 3.426 3.014 3.318 1.00 94.31 86 ALA A O 1
ATOM 641 N N . THR A 1 87 ? 4.904 4.602 2.702 1.00 95.19 87 THR A N 1
ATOM 642 C CA . THR A 1 87 ? 4.730 5.453 3.888 1.00 95.19 87 THR A CA 1
ATOM 643 C C . THR A 1 87 ? 3.292 5.934 4.038 1.00 95.19 87 THR A C 1
ATOM 645 O O . THR A 1 87 ? 2.749 5.860 5.131 1.00 95.19 87 THR A O 1
ATOM 648 N N . TYR A 1 88 ? 2.631 6.359 2.958 1.00 95.19 88 TYR A N 1
ATOM 649 C CA . TYR A 1 88 ? 1.224 6.753 3.025 1.00 95.19 88 TYR A CA 1
ATOM 650 C C . TYR A 1 88 ? 0.334 5.604 3.500 1.00 95.19 88 TYR A C 1
ATOM 652 O O . TYR A 1 88 ? -0.536 5.818 4.337 1.00 95.19 88 TYR A O 1
ATOM 660 N N . VAL A 1 89 ? 0.551 4.377 3.021 1.00 94.06 89 VAL A N 1
ATOM 661 C CA . VAL A 1 89 ? -0.217 3.230 3.529 1.00 94.06 89 VAL A CA 1
ATOM 662 C C . VAL A 1 89 ? 0.144 2.918 4.988 1.00 94.06 89 VAL A C 1
ATOM 664 O O . VAL A 1 89 ? -0.740 2.512 5.733 1.00 94.06 89 VAL A O 1
ATOM 667 N N . ALA A 1 90 ? 1.384 3.146 5.430 1.00 93.69 90 ALA A N 1
ATOM 668 C CA . ALA A 1 90 ? 1.776 3.025 6.842 1.00 93.69 90 ALA A CA 1
ATOM 669 C C . ALA A 1 90 ? 1.113 4.075 7.742 1.00 93.69 90 ALA A C 1
ATOM 671 O O . ALA A 1 90 ? 0.678 3.749 8.839 1.00 93.69 90 ALA A O 1
ATOM 672 N N . THR A 1 91 ? 0.884 5.289 7.237 1.00 93.50 91 THR A N 1
ATOM 673 C CA . THR A 1 91 ? 0.133 6.324 7.964 1.00 93.50 91 THR A CA 1
ATOM 674 C C . THR A 1 91 ? -1.311 5.906 8.274 1.00 93.50 91 THR A C 1
ATOM 676 O O . THR A 1 91 ? -1.922 6.456 9.186 1.00 93.50 91 THR A O 1
ATOM 679 N N . CYS A 1 92 ? -1.877 4.928 7.551 1.00 91.69 92 CYS A N 1
ATOM 680 C CA . CYS A 1 92 ? -3.151 4.322 7.945 1.00 91.69 92 CYS A CA 1
ATOM 681 C C . CYS A 1 92 ? -3.040 3.624 9.308 1.00 91.69 92 CYS A C 1
ATOM 683 O O . CYS A 1 92 ? -3.958 3.761 10.104 1.00 91.69 92 CYS A O 1
ATOM 685 N N . ASP A 1 93 ? -1.942 2.912 9.577 1.00 90.38 93 ASP A N 1
ATOM 686 C CA . ASP A 1 93 ? -1.707 2.239 10.858 1.00 90.38 93 ASP A CA 1
ATOM 687 C C . ASP A 1 93 ? -1.447 3.283 11.959 1.00 90.38 93 ASP A C 1
ATOM 689 O O . ASP A 1 93 ? -2.097 3.251 13.005 1.00 90.38 93 ASP A O 1
ATOM 693 N N . ASP A 1 94 ? -0.582 4.266 11.673 1.00 90.31 94 ASP A N 1
ATOM 694 C CA . ASP A 1 94 ? -0.214 5.339 12.609 1.00 90.31 94 ASP A CA 1
ATOM 695 C C . ASP A 1 94 ? -1.435 6.137 13.093 1.00 90.31 94 ASP A C 1
ATOM 697 O O . ASP A 1 94 ? -1.485 6.561 14.247 1.00 90.31 94 ASP A O 1
ATOM 701 N N . ALA A 1 95 ? -2.442 6.324 12.231 1.00 88.94 95 ALA A N 1
ATOM 702 C CA . ALA A 1 95 ? -3.663 7.048 12.579 1.00 88.94 95 ALA A CA 1
ATOM 703 C C . ALA A 1 95 ? -4.387 6.434 13.790 1.00 88.94 95 ALA A C 1
ATOM 705 O O . ALA A 1 95 ? -4.908 7.177 14.614 1.00 88.94 95 ALA A O 1
ATOM 706 N N . PHE A 1 96 ? -4.377 5.104 13.927 1.00 88.31 96 PHE A N 1
ATOM 707 C CA . PHE A 1 96 ? -4.989 4.411 15.065 1.00 88.31 96 PHE A CA 1
ATOM 708 C C . PHE A 1 96 ? -4.062 4.341 16.285 1.00 88.31 96 PHE A C 1
ATOM 710 O O . PHE A 1 96 ? -4.539 4.191 17.402 1.00 88.31 96 PHE A O 1
ATOM 717 N N . GLU A 1 97 ? -2.743 4.441 16.102 1.00 85.94 97 GLU A N 1
ATOM 718 C CA . GLU A 1 97 ? -1.780 4.412 17.215 1.00 85.94 97 GLU A CA 1
ATOM 719 C C . GLU A 1 97 ? -1.670 5.764 17.938 1.00 85.94 97 GLU A C 1
ATOM 721 O O . GLU A 1 97 ? -1.277 5.817 19.105 1.00 85.94 97 GLU A O 1
ATOM 726 N N . MET A 1 98 ? -2.042 6.861 17.272 1.00 81.56 98 MET A N 1
ATOM 727 C CA . MET A 1 98 ? -2.000 8.212 17.843 1.00 81.56 98 MET A CA 1
ATOM 728 C C . MET A 1 98 ? -3.112 8.495 18.864 1.00 81.56 98 MET A C 1
ATOM 730 O O . MET A 1 98 ? -2.966 9.430 19.655 1.00 81.56 98 MET A O 1
ATOM 734 N N . ASN A 1 99 ? -4.185 7.698 18.888 1.00 72.06 99 ASN A N 1
ATOM 735 C CA . ASN A 1 99 ? -5.337 7.917 19.760 1.00 72.06 99 ASN A CA 1
ATOM 736 C C . ASN A 1 99 ? -5.452 6.819 20.836 1.00 72.06 99 ASN A C 1
ATOM 738 O O . ASN A 1 99 ? -5.717 5.656 20.529 1.00 72.06 99 ASN A O 1
ATOM 742 N N . PRO A 1 100 ? -5.258 7.156 22.129 1.00 66.75 100 PRO A N 1
ATOM 743 C CA . PRO A 1 100 ? -5.346 6.185 23.214 1.00 66.75 100 PRO A CA 1
ATOM 744 C C . PRO A 1 100 ? -6.747 5.573 23.320 1.00 66.75 100 PRO A C 1
ATOM 746 O O . PRO A 1 100 ? -7.709 6.267 23.638 1.00 66.75 100 PRO A O 1
ATOM 749 N N . GLY A 1 101 ? -6.842 4.257 23.127 1.00 69.31 101 GLY A N 1
ATOM 750 C CA . GLY A 1 101 ? -8.101 3.507 23.202 1.00 69.31 101 GLY A CA 1
ATOM 751 C C . GLY A 1 101 ? -8.670 3.114 21.841 1.00 69.31 101 GLY A C 1
ATOM 752 O O . GLY A 1 101 ? -9.495 2.201 21.790 1.00 69.31 101 GLY A O 1
ATOM 753 N N . ASP A 1 102 ? -8.168 3.711 20.760 1.00 76.81 102 ASP A N 1
ATOM 754 C CA . ASP A 1 102 ? -8.492 3.272 19.413 1.00 76.81 102 ASP A CA 1
ATOM 755 C C . ASP A 1 102 ? -7.629 2.068 19.054 1.00 76.81 102 ASP A C 1
ATOM 757 O O . ASP A 1 102 ? -6.428 1.994 19.324 1.00 76.81 102 ASP A O 1
ATOM 761 N N . GLN A 1 103 ? -8.273 1.065 18.471 1.00 82.38 103 GLN A N 1
ATOM 762 C CA . GLN A 1 103 ? -7.591 -0.113 17.980 1.00 82.38 103 GLN A CA 1
ATOM 763 C C . GLN A 1 103 ? -7.976 -0.310 16.531 1.00 82.38 103 GLN A C 1
ATOM 765 O O . GLN A 1 103 ? -9.148 -0.487 16.197 1.00 82.38 103 GLN A O 1
ATOM 770 N N . MET A 1 104 ? -6.959 -0.331 15.675 1.00 88.12 104 MET A N 1
ATOM 771 C CA . MET A 1 104 ? -7.151 -0.645 14.273 1.00 88.12 104 MET A CA 1
ATOM 772 C C . MET A 1 104 ? -7.850 -2.003 14.135 1.00 88.12 104 MET A C 1
ATOM 774 O O . MET A 1 104 ? -7.339 -3.007 14.655 1.00 88.12 104 MET A O 1
ATOM 778 N N . PRO A 1 105 ? -8.988 -2.067 13.422 1.00 90.31 105 PRO A N 1
ATOM 779 C CA . PRO A 1 105 ? -9.660 -3.329 13.162 1.00 90.31 105 PRO A CA 1
ATOM 780 C C . PRO A 1 105 ? -8.714 -4.324 12.485 1.00 90.31 105 PRO A C 1
ATOM 782 O O . PRO A 1 105 ? -7.954 -3.954 11.587 1.00 90.31 105 PRO A O 1
ATOM 785 N N . ALA A 1 106 ? -8.762 -5.589 12.912 1.00 91.81 106 ALA A N 1
ATOM 786 C CA . ALA A 1 106 ? -7.810 -6.615 12.480 1.00 91.81 106 ALA A CA 1
ATOM 787 C C . ALA A 1 106 ? -7.748 -6.755 10.949 1.00 91.81 106 ALA A C 1
ATOM 789 O O . ALA A 1 106 ? -6.656 -6.739 10.383 1.00 91.81 106 ALA A O 1
ATOM 790 N N . ASP A 1 107 ? -8.906 -6.781 10.288 1.00 92.50 107 ASP A N 1
ATOM 791 C CA . ASP A 1 107 ? -9.006 -6.886 8.828 1.00 92.50 107 ASP A CA 1
ATOM 792 C C . ASP A 1 107 ? -8.355 -5.691 8.118 1.00 92.50 107 ASP A C 1
ATOM 794 O O . ASP A 1 107 ? -7.715 -5.845 7.075 1.00 92.50 107 ASP A O 1
ATOM 798 N N . LEU A 1 108 ? -8.486 -4.486 8.686 1.00 93.31 108 LEU A N 1
ATOM 799 C CA . LEU A 1 108 ? -7.875 -3.285 8.120 1.00 93.31 108 LEU A CA 1
ATOM 800 C C . LEU A 1 108 ? -6.358 -3.315 8.295 1.00 93.31 108 LEU A C 1
ATOM 802 O O . LEU A 1 108 ? -5.643 -2.996 7.349 1.00 93.31 108 LEU A O 1
ATOM 806 N N . LYS A 1 109 ? -5.880 -3.755 9.464 1.00 93.38 109 LYS A N 1
ATOM 807 C CA . LYS A 1 109 ? -4.451 -3.922 9.764 1.00 93.38 109 LYS A CA 1
ATOM 808 C C . LYS A 1 109 ? -3.790 -4.981 8.886 1.00 93.38 109 LYS A C 1
ATOM 810 O O . LYS A 1 109 ? -2.637 -4.845 8.485 1.00 93.38 109 LYS A O 1
ATOM 815 N N . GLU A 1 110 ? -4.492 -6.070 8.597 1.00 95.56 110 GLU A N 1
ATOM 816 C CA . GLU A 1 110 ? -4.001 -7.080 7.664 1.00 95.56 110 GLU A CA 1
ATOM 817 C C . GLU A 1 110 ? -3.941 -6.515 6.239 1.00 95.56 110 GLU A C 1
ATOM 819 O O . GLU A 1 110 ? -2.912 -6.623 5.567 1.00 95.56 110 GLU A O 1
ATOM 824 N N . ALA A 1 111 ? -5.009 -5.846 5.796 1.00 96.06 111 ALA A N 1
ATOM 825 C CA . ALA A 1 111 ? -5.064 -5.248 4.469 1.00 96.06 111 ALA A CA 1
ATOM 826 C C . ALA A 1 111 ? -3.997 -4.156 4.265 1.00 96.06 111 ALA A C 1
ATOM 828 O O . ALA A 1 111 ? -3.372 -4.116 3.202 1.00 96.06 111 ALA A O 1
ATOM 829 N N . SER A 1 112 ? -3.759 -3.285 5.253 1.00 95.75 112 SER A N 1
ATOM 830 C CA . SER A 1 112 ? -2.722 -2.243 5.192 1.00 95.75 112 SER A CA 1
ATOM 831 C C . SER A 1 112 ? -1.324 -2.856 5.078 1.00 95.75 112 SER A C 1
ATOM 833 O O . SER A 1 112 ? -0.576 -2.498 4.167 1.00 95.75 112 SER A O 1
ATOM 835 N N . LYS A 1 113 ? -1.001 -3.864 5.898 1.00 96.06 113 LYS A N 1
ATOM 836 C CA . LYS A 1 113 ? 0.286 -4.577 5.848 1.00 96.06 113 LYS A CA 1
ATOM 837 C C . LYS A 1 113 ? 0.530 -5.281 4.518 1.00 96.06 113 LYS A C 1
ATOM 839 O O . LYS A 1 113 ? 1.634 -5.205 3.976 1.00 96.06 113 LYS A O 1
ATOM 844 N N . ILE A 1 114 ? -0.485 -5.951 3.970 1.00 96.44 114 ILE A N 1
ATOM 845 C CA . ILE A 1 114 ? -0.386 -6.593 2.651 1.00 96.44 114 ILE A CA 1
ATOM 846 C C . ILE A 1 114 ? -0.112 -5.538 1.574 1.00 96.44 114 ILE A C 1
ATOM 848 O O . ILE A 1 114 ? 0.771 -5.728 0.735 1.00 96.44 114 ILE A O 1
ATOM 852 N N . ALA A 1 115 ? -0.834 -4.416 1.604 1.00 96.94 115 ALA A N 1
ATOM 853 C CA . ALA A 1 115 ? -0.648 -3.329 0.652 1.00 96.94 115 ALA A CA 1
ATOM 854 C C . ALA A 1 115 ? 0.759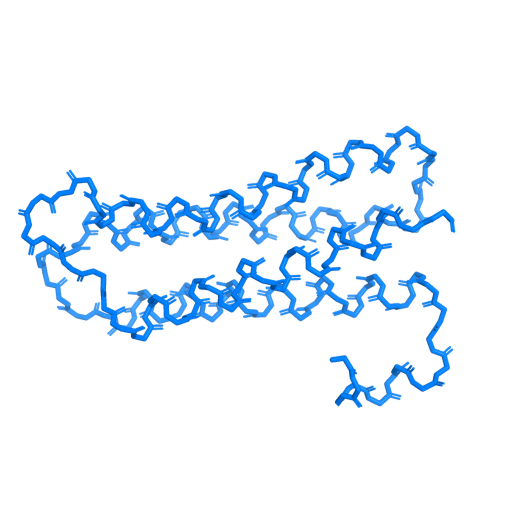 -2.711 0.743 1.00 96.94 115 ALA A C 1
ATOM 856 O O . ALA A 1 115 ? 1.429 -2.596 -0.284 1.00 96.94 115 ALA A O 1
ATOM 857 N N . GLN A 1 116 ? 1.248 -2.401 1.949 1.00 95.75 116 GLN A N 1
ATOM 858 C CA . GLN A 1 116 ? 2.616 -1.913 2.173 1.00 95.75 116 GLN A CA 1
ATOM 859 C C . GLN A 1 116 ? 3.658 -2.899 1.638 1.00 95.75 116 GLN A C 1
ATOM 861 O O . GLN A 1 116 ? 4.528 -2.520 0.854 1.00 95.75 116 GLN A O 1
ATOM 866 N N . GLY A 1 117 ? 3.542 -4.181 1.999 1.00 94.19 117 GLY A N 1
ATOM 867 C CA . GLY A 1 117 ? 4.468 -5.220 1.552 1.00 94.19 117 GLY A CA 1
ATOM 868 C C . GLY A 1 117 ? 4.521 -5.343 0.030 1.00 94.19 117 GLY A C 1
ATOM 869 O O . GLY A 1 117 ? 5.597 -5.483 -0.548 1.00 94.19 117 GLY A O 1
ATOM 870 N N . LEU A 1 118 ? 3.377 -5.228 -0.647 1.00 96.00 118 LEU A N 1
ATOM 871 C CA . LEU A 1 118 ? 3.327 -5.272 -2.107 1.00 96.00 118 LEU A CA 1
ATOM 872 C C . LEU A 1 118 ? 3.919 -4.020 -2.759 1.00 96.00 118 LEU A C 1
ATOM 874 O O . LEU A 1 118 ? 4.586 -4.156 -3.782 1.00 96.00 118 LEU A O 1
ATOM 878 N N . ILE A 1 119 ? 3.751 -2.830 -2.174 1.00 94.19 119 ILE A N 1
ATOM 879 C CA . ILE A 1 119 ? 4.437 -1.615 -2.649 1.00 94.19 119 ILE A CA 1
ATOM 880 C C . ILE A 1 119 ? 5.957 -1.759 -2.485 1.00 94.19 119 ILE A C 1
ATOM 882 O O . ILE A 1 119 ? 6.705 -1.429 -3.404 1.00 94.19 119 ILE A O 1
ATOM 886 N N . LEU A 1 120 ? 6.429 -2.327 -1.372 1.00 93.06 120 LEU A N 1
ATOM 887 C CA . LEU A 1 120 ? 7.855 -2.608 -1.174 1.00 93.06 120 LEU A CA 1
ATOM 888 C C . LEU A 1 120 ? 8.392 -3.618 -2.198 1.00 93.06 120 LEU A C 1
ATOM 890 O O . LEU A 1 120 ? 9.514 -3.473 -2.675 1.00 93.06 120 LEU A O 1
ATOM 894 N N . VAL A 1 121 ? 7.591 -4.608 -2.602 1.00 91.44 121 VAL A N 1
ATOM 895 C CA . VAL A 1 121 ? 7.960 -5.509 -3.706 1.00 91.44 121 VAL A CA 1
ATOM 896 C C . VAL A 1 121 ? 8.109 -4.743 -5.022 1.00 91.44 121 VAL A C 1
ATOM 898 O O . VAL A 1 121 ? 9.060 -5.010 -5.755 1.00 91.44 121 VAL A O 1
ATOM 901 N N . VAL A 1 122 ? 7.222 -3.784 -5.324 1.00 89.94 122 VAL A N 1
ATOM 902 C CA . VAL A 1 122 ? 7.378 -2.909 -6.503 1.00 89.94 122 VAL A CA 1
ATOM 903 C C . VAL A 1 122 ? 8.707 -2.162 -6.433 1.00 89.94 122 VAL A C 1
ATOM 905 O O . VAL A 1 122 ? 9.462 -2.194 -7.400 1.00 89.94 122 VAL A O 1
ATOM 908 N N . LEU A 1 123 ? 9.012 -1.553 -5.283 1.00 88.62 123 LEU A N 1
ATOM 909 C CA . LEU A 1 123 ? 10.256 -0.816 -5.063 1.00 88.62 123 LEU A CA 1
ATOM 910 C C . LEU A 1 123 ? 11.488 -1.699 -5.309 1.00 88.62 123 LEU A C 1
ATOM 912 O O . LEU A 1 123 ? 12.369 -1.323 -6.070 1.00 88.62 123 LEU A O 1
ATOM 916 N N . ILE A 1 124 ? 11.518 -2.908 -4.742 1.00 87.12 124 ILE A N 1
ATOM 917 C CA . ILE A 1 124 ? 12.638 -3.849 -4.913 1.00 87.12 124 ILE A CA 1
ATOM 918 C C . ILE A 1 124 ? 12.854 -4.216 -6.385 1.00 87.12 124 ILE A C 1
ATOM 920 O O . ILE A 1 124 ? 13.996 -4.377 -6.813 1.00 87.12 124 ILE A O 1
ATOM 924 N N . ILE A 1 125 ? 11.777 -4.387 -7.156 1.00 84.00 125 ILE A N 1
ATOM 925 C CA . ILE A 1 125 ? 11.870 -4.705 -8.586 1.00 84.00 125 ILE A CA 1
ATOM 926 C C . ILE A 1 125 ? 12.384 -3.487 -9.360 1.00 84.00 125 ILE A C 1
ATOM 928 O O . ILE A 1 125 ? 13.321 -3.631 -10.139 1.00 84.00 125 ILE A O 1
ATOM 932 N N . ALA A 1 126 ? 11.831 -2.306 -9.079 1.00 79.94 126 ALA A N 1
ATOM 933 C CA . ALA A 1 126 ? 12.212 -1.033 -9.686 1.00 79.94 126 ALA A CA 1
ATOM 934 C C . ALA A 1 126 ? 13.670 -0.621 -9.392 1.00 79.94 126 ALA A C 1
ATOM 936 O O . ALA A 1 126 ? 14.293 0.093 -10.178 1.00 79.94 126 ALA A O 1
ATOM 937 N N . SER A 1 127 ? 14.230 -1.081 -8.270 1.00 78.06 127 SER A N 1
ATOM 938 C CA . SER A 1 127 ? 15.628 -0.858 -7.885 1.00 78.06 127 SER A CA 1
ATOM 939 C C . SER A 1 127 ? 16.621 -1.822 -8.540 1.00 78.06 127 SER A C 1
ATOM 941 O O . SER A 1 127 ? 17.822 -1.713 -8.283 1.00 78.06 127 SER A O 1
ATOM 943 N N . ARG A 1 128 ? 16.173 -2.781 -9.366 1.00 71.94 128 ARG A N 1
ATOM 944 C CA . ARG A 1 128 ? 17.099 -3.682 -10.064 1.00 71.94 128 ARG A CA 1
ATOM 945 C C . ARG A 1 128 ? 17.767 -2.979 -11.260 1.00 71.94 128 ARG A C 1
ATOM 947 O O . ARG A 1 128 ? 17.070 -2.303 -12.023 1.00 71.94 128 ARG A O 1
ATOM 954 N N . PRO A 1 129 ? 19.101 -3.118 -11.406 1.00 56.50 129 PRO A N 1
ATOM 955 C CA . PRO A 1 129 ? 19.858 -2.526 -12.506 1.00 56.50 129 PRO A CA 1
ATOM 956 C C . PRO A 1 129 ? 19.507 -3.144 -13.862 1.00 56.50 129 PRO A C 1
ATOM 958 O O . PRO A 1 129 ? 19.262 -4.373 -13.913 1.00 56.50 129 PRO A O 1
#

Sequence (129 aa):
MRSDPRSHEATLGTLEQISITIAKVAVKNTVNVAKSIKDLNNTGEISVCMKVCNIAIDILNSVGKTLNHMTKMDKDDMQITLSGAATYVATCDDAFEMNPGDQMPADLKEASKIAQGLILVVLIIASRP

Organism: Salvia splendens (NCBI:txid180675)